Protein AF-A0A4R5AUQ7-F1 (afdb_monomer_lite)

Organism: NCBI:txid2541732

Structure (mmCIF, N/CA/C/O backbone):
data_AF-A0A4R5AUQ7-F1
#
_entry.id   AF-A0A4R5AUQ7-F1
#
loop_
_atom_site.group_PDB
_atom_site.id
_atom_site.type_symbol
_atom_site.label_atom_id
_atom_site.label_alt_id
_atom_site.label_comp_id
_atom_site.label_asym_id
_atom_site.label_entity_id
_atom_site.label_seq_id
_atom_site.pdbx_PDB_ins_code
_atom_site.Cartn_x
_atom_site.Cartn_y
_atom_site.Cartn_z
_atom_site.occupancy
_atom_site.B_iso_or_equiv
_atom_site.auth_seq_id
_atom_site.auth_comp_id
_atom_site.auth_asym_id
_atom_site.auth_atom_id
_atom_site.pdbx_PDB_model_num
ATOM 1 N N . MET A 1 1 ? -71.442 -1.698 -21.837 1.00 42.28 1 MET A N 1
ATOM 2 C CA . MET A 1 1 ? -70.382 -0.908 -22.505 1.00 42.28 1 MET A CA 1
ATOM 3 C C . MET A 1 1 ? -69.065 -1.141 -21.767 1.00 42.28 1 MET A C 1
ATOM 5 O O . MET A 1 1 ? -68.944 -0.693 -20.636 1.00 42.28 1 MET A O 1
ATOM 9 N N . LYS A 1 2 ? -68.129 -1.920 -22.333 1.00 35.41 2 LYS A N 1
ATOM 10 C CA . LYS A 1 2 ? -66.814 -2.212 -21.722 1.00 35.41 2 LYS A CA 1
ATOM 11 C C . LYS A 1 2 ? -65.786 -1.196 -22.233 1.00 35.41 2 LYS A C 1
ATOM 13 O O . LYS A 1 2 ? -65.626 -1.071 -23.442 1.00 35.41 2 LYS A O 1
ATOM 18 N N . ARG A 1 3 ? -65.116 -0.472 -21.330 1.00 47.19 3 ARG A N 1
ATOM 19 C CA . ARG A 1 3 ? -63.974 0.397 -21.662 1.00 47.19 3 ARG A CA 1
ATOM 20 C C . ARG A 1 3 ? -62.698 -0.445 -21.659 1.00 47.19 3 ARG A C 1
ATOM 22 O O . ARG A 1 3 ? -62.433 -1.138 -20.681 1.00 47.19 3 ARG A O 1
ATOM 29 N N . ILE A 1 4 ? -61.941 -0.395 -22.750 1.00 50.66 4 ILE A N 1
ATOM 30 C CA . ILE A 1 4 ? -60.613 -1.002 -22.876 1.00 50.66 4 ILE A CA 1
ATOM 31 C C . ILE A 1 4 ? -59.598 0.090 -22.532 1.00 50.66 4 ILE A C 1
ATOM 33 O O . ILE A 1 4 ? -59.576 1.130 -23.186 1.00 50.66 4 ILE A O 1
ATOM 37 N N . TYR A 1 5 ? -58.785 -0.130 -21.499 1.00 48.97 5 TYR A N 1
ATOM 38 C CA . TYR A 1 5 ? -57.635 0.717 -21.192 1.00 48.97 5 TYR A CA 1
ATOM 39 C C . TYR A 1 5 ? -56.405 0.112 -21.869 1.00 48.97 5 TYR A C 1
ATOM 41 O O . TYR A 1 5 ? -55.980 -0.988 -21.524 1.00 48.97 5 TYR A O 1
ATOM 49 N N . ILE A 1 6 ? -55.856 0.821 -22.853 1.00 52.88 6 ILE A N 1
ATOM 50 C CA . ILE A 1 6 ? -54.570 0.488 -23.469 1.00 52.88 6 ILE A CA 1
ATOM 51 C C . ILE A 1 6 ? -53.491 1.094 -22.572 1.00 52.88 6 ILE A C 1
ATOM 53 O O . ILE A 1 6 ? -53.357 2.314 -22.495 1.00 52.88 6 ILE A O 1
ATOM 57 N N . ILE A 1 7 ? -52.749 0.246 -21.861 1.00 53.69 7 ILE A N 1
ATOM 58 C CA . ILE A 1 7 ? -51.549 0.659 -21.133 1.00 53.69 7 ILE A CA 1
ATOM 59 C C . ILE A 1 7 ? -50.418 0.734 -22.159 1.00 53.69 7 ILE A C 1
ATOM 61 O O . ILE A 1 7 ? -49.961 -0.285 -22.674 1.00 53.69 7 ILE A O 1
ATOM 65 N N . LEU A 1 8 ? -50.010 1.957 -22.490 1.00 45.28 8 LEU A N 1
ATOM 66 C CA . LEU A 1 8 ? -48.869 2.231 -23.353 1.00 45.28 8 LEU A CA 1
ATOM 67 C C . LEU A 1 8 ? -47.588 1.976 -22.541 1.00 45.28 8 LEU A C 1
ATOM 69 O O . LEU A 1 8 ? -47.238 2.755 -21.658 1.00 45.28 8 LEU A O 1
ATOM 73 N N . LEU A 1 9 ? -46.922 0.851 -22.796 1.00 44.69 9 LEU A N 1
ATOM 74 C CA . LEU A 1 9 ? -45.661 0.495 -22.151 1.00 44.69 9 LEU A CA 1
ATOM 75 C C . LEU A 1 9 ? -44.514 1.230 -22.867 1.00 44.69 9 LEU A C 1
ATOM 77 O O . LEU A 1 9 ? -44.017 0.774 -23.895 1.00 44.69 9 LEU A O 1
ATOM 81 N N . THR A 1 10 ? -44.110 2.393 -22.361 1.00 52.12 10 THR A N 1
ATOM 82 C CA . THR A 1 10 ? -42.887 3.075 -22.809 1.00 52.12 10 THR A CA 1
ATOM 83 C C . THR A 1 10 ? -41.669 2.277 -22.358 1.00 52.12 10 THR A C 1
ATOM 85 O O . THR A 1 10 ? -41.322 2.267 -21.178 1.00 52.12 10 THR A O 1
ATOM 88 N N . ILE A 1 11 ? -41.025 1.596 -23.305 1.00 51.47 11 ILE A N 1
ATOM 89 C CA . ILE A 1 11 ? -39.735 0.935 -23.106 1.00 51.47 11 ILE A CA 1
ATOM 90 C C . ILE A 1 11 ? -38.684 2.037 -22.947 1.00 51.47 11 ILE A C 1
ATOM 92 O O . ILE A 1 11 ? -38.314 2.701 -23.913 1.00 51.47 11 ILE A O 1
ATOM 96 N N . LEU A 1 12 ? -38.230 2.256 -21.712 1.00 48.19 12 LEU A N 1
ATOM 97 C CA . LEU A 1 12 ? -37.065 3.085 -21.424 1.00 48.19 12 LEU A CA 1
ATOM 98 C C . LEU A 1 12 ? -35.828 2.321 -21.918 1.00 48.19 12 LEU A C 1
ATOM 100 O O . LEU A 1 12 ? -35.358 1.390 -21.266 1.00 48.19 12 LEU A O 1
ATOM 104 N N . THR A 1 13 ? -35.311 2.674 -23.092 1.00 49.81 13 THR A N 1
ATOM 105 C CA . THR A 1 13 ? -34.001 2.198 -23.538 1.00 49.81 13 THR A CA 1
ATOM 106 C C . THR A 1 13 ? -32.944 2.921 -22.714 1.00 49.81 13 THR A C 1
ATOM 108 O O . THR A 1 13 ? -32.578 4.058 -23.012 1.00 49.81 13 THR A O 1
ATOM 111 N N . ILE A 1 14 ? -32.489 2.287 -21.635 1.00 55.53 14 ILE A N 1
ATOM 112 C CA . ILE A 1 14 ? -31.303 2.737 -20.912 1.00 55.53 14 ILE A CA 1
ATOM 113 C C . ILE A 1 14 ? -30.124 2.473 -21.844 1.00 55.53 14 ILE A C 1
ATOM 115 O O . ILE A 1 14 ? -29.723 1.327 -22.045 1.00 55.53 14 ILE A O 1
ATOM 119 N N . SER A 1 15 ? -29.593 3.536 -22.441 1.00 45.00 15 SER A N 1
ATOM 120 C CA . SER A 1 15 ? -28.283 3.521 -23.077 1.00 45.00 15 SER A CA 1
ATOM 121 C C . SER A 1 15 ? -27.254 3.235 -21.986 1.00 45.00 15 SER A C 1
ATOM 123 O O . SER A 1 15 ? -26.787 4.150 -21.308 1.00 45.00 15 SER A O 1
ATOM 125 N N . VAL A 1 16 ? -26.945 1.956 -21.765 1.00 47.75 16 VAL A N 1
ATOM 126 C CA . VAL A 1 16 ? -25.788 1.550 -20.969 1.00 47.75 16 VAL A CA 1
ATOM 127 C C . VAL A 1 16 ? -24.574 1.973 -21.783 1.00 47.75 16 VAL A C 1
ATOM 129 O O . VAL A 1 16 ? -24.116 1.255 -22.668 1.00 47.75 16 VAL A O 1
ATOM 132 N N . TYR A 1 17 ? -24.110 3.198 -21.536 1.00 46.81 17 TYR A N 1
ATOM 133 C CA . TYR A 1 17 ? -22.758 3.602 -21.881 1.00 46.81 17 TYR A CA 1
ATOM 134 C C . TYR A 1 17 ? -21.840 2.512 -21.337 1.00 46.81 17 TYR A C 1
ATOM 136 O O . TYR A 1 17 ? -21.840 2.256 -20.132 1.00 46.81 17 TYR A O 1
ATOM 144 N N . GLY A 1 18 ? -21.131 1.832 -22.237 1.00 41.75 18 GLY A N 1
ATOM 145 C CA . GLY A 1 18 ? -20.098 0.881 -21.873 1.00 41.75 18 GLY A CA 1
ATOM 146 C C . GLY A 1 18 ? -19.094 1.595 -20.984 1.00 41.75 18 GLY A C 1
ATOM 147 O O . GLY A 1 18 ? -18.273 2.368 -21.467 1.00 41.75 18 GLY A O 1
ATOM 148 N N . GLN A 1 19 ? -19.195 1.373 -19.674 1.00 43.00 19 GLN A N 1
ATOM 149 C CA . GLN A 1 19 ? -18.032 1.487 -18.822 1.00 43.00 19 GLN A CA 1
ATOM 150 C C . GLN A 1 19 ? -17.098 0.402 -19.331 1.00 43.00 19 GLN A C 1
ATOM 152 O O . GLN A 1 19 ? -17.413 -0.781 -19.191 1.00 43.00 19 GLN A O 1
ATOM 157 N N . ASP A 1 20 ? -15.996 0.797 -19.964 1.00 43.22 20 ASP A N 1
ATOM 158 C CA . ASP A 1 20 ? -14.830 -0.071 -20.023 1.00 43.22 20 ASP A CA 1
ATOM 159 C C . ASP A 1 20 ? -14.601 -0.555 -18.591 1.00 43.22 20 ASP A C 1
ATOM 161 O O . ASP A 1 20 ? -14.270 0.215 -17.688 1.00 43.22 20 ASP A O 1
ATOM 165 N N . ALA A 1 21 ? -14.925 -1.824 -18.353 1.00 54.00 21 ALA A N 1
ATOM 166 C CA . ALA A 1 21 ? -14.826 -2.465 -17.055 1.00 54.00 21 ALA A CA 1
ATOM 167 C C . ALA A 1 21 ? -13.356 -2.818 -16.798 1.00 54.00 21 ALA A C 1
ATOM 169 O O . ALA A 1 21 ? -13.012 -3.979 -16.578 1.00 54.00 21 ALA A O 1
ATOM 170 N N . THR A 1 22 ? -12.480 -1.817 -16.890 1.00 70.56 22 THR A N 1
ATOM 171 C CA . THR A 1 22 ? -11.071 -1.899 -16.518 1.00 70.56 22 THR A CA 1
ATOM 172 C C . THR A 1 22 ? -11.020 -2.401 -15.078 1.00 70.56 22 THR A C 1
ATOM 174 O O . THR A 1 22 ? -11.530 -1.748 -14.159 1.00 70.56 22 THR A O 1
ATOM 177 N N . ARG A 1 23 ? -10.457 -3.597 -14.872 1.00 87.25 23 ARG A N 1
ATOM 178 C CA . ARG A 1 23 ? -10.369 -4.227 -13.547 1.00 87.25 23 ARG A CA 1
ATOM 179 C C . ARG A 1 23 ? -9.348 -3.468 -12.709 1.00 87.25 23 ARG A C 1
ATOM 181 O O . ARG A 1 23 ? -8.150 -3.713 -12.779 1.00 87.25 23 ARG A O 1
ATOM 188 N N . SER A 1 24 ? -9.820 -2.479 -11.963 1.00 94.12 24 SER A N 1
ATOM 189 C CA . SER A 1 24 ? -9.006 -1.704 -11.025 1.00 94.12 24 SER A CA 1
ATOM 190 C C . SER A 1 24 ? -8.831 -2.443 -9.701 1.00 94.12 24 SER A C 1
ATOM 192 O O . SER A 1 24 ? -9.693 -3.238 -9.310 1.00 94.12 24 SER A O 1
ATOM 194 N N . LEU A 1 25 ? -7.783 -2.090 -8.955 1.00 96.31 25 LEU A N 1
ATOM 195 C CA . LEU A 1 25 ? -7.541 -2.558 -7.590 1.00 96.31 25 LEU A CA 1
ATOM 196 C C . LEU A 1 25 ? -8.800 -2.459 -6.715 1.00 96.31 25 LEU A C 1
ATOM 198 O O . LEU A 1 25 ? -9.218 -3.451 -6.125 1.00 96.31 25 LEU A O 1
ATOM 202 N N . ASN A 1 26 ? -9.472 -1.302 -6.699 1.00 96.12 26 ASN A N 1
ATOM 203 C CA . ASN A 1 26 ? -10.705 -1.118 -5.931 1.00 96.12 26 ASN A CA 1
ATOM 204 C C . ASN A 1 26 ? -11.822 -2.086 -6.348 1.00 96.12 26 ASN A C 1
ATOM 206 O O . ASN A 1 26 ? -12.540 -2.607 -5.489 1.00 96.12 26 ASN A O 1
ATOM 210 N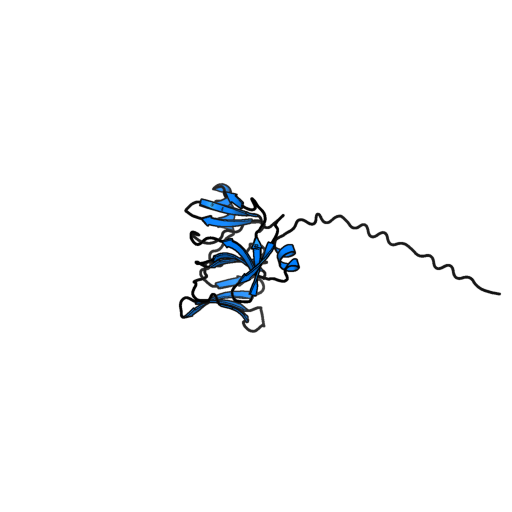 N . SER A 1 27 ? -12.002 -2.306 -7.654 1.00 96.19 27 SER A N 1
ATOM 211 C CA . SER A 1 27 ? -13.044 -3.211 -8.150 1.00 96.19 27 SER A CA 1
ATOM 212 C C . SER A 1 27 ? -12.772 -4.663 -7.751 1.00 96.19 27 SER A C 1
ATOM 214 O O . SER A 1 27 ? -13.685 -5.344 -7.285 1.00 96.19 27 SER A O 1
ATOM 216 N N . GLU A 1 28 ? -11.513 -5.100 -7.807 1.00 97.25 28 GLU A N 1
ATOM 217 C CA . GLU A 1 28 ? -11.111 -6.452 -7.421 1.00 97.25 28 GLU A CA 1
ATOM 218 C C . GLU A 1 28 ? -11.176 -6.669 -5.904 1.00 97.25 28 GLU A C 1
ATOM 220 O O . GLU A 1 28 ? -11.699 -7.683 -5.441 1.00 97.25 28 GLU A O 1
ATOM 225 N N . MET A 1 29 ? -10.747 -5.686 -5.111 1.00 97.19 29 MET A N 1
ATOM 226 C CA . MET A 1 29 ? -10.913 -5.695 -3.653 1.00 97.19 29 MET A CA 1
ATOM 227 C C . MET A 1 29 ? -12.390 -5.777 -3.253 1.00 97.19 29 MET A C 1
ATOM 229 O O . MET A 1 29 ? -12.765 -6.552 -2.372 1.00 97.19 29 MET A O 1
ATOM 233 N N . THR A 1 30 ? -13.253 -5.030 -3.950 1.00 96.38 30 THR A N 1
ATOM 234 C CA . THR A 1 30 ? -14.708 -5.071 -3.742 1.00 96.38 30 THR A CA 1
ATOM 235 C C . THR A 1 30 ? -15.284 -6.440 -4.110 1.00 96.38 30 THR A C 1
ATOM 237 O O . THR A 1 30 ? -16.075 -6.990 -3.342 1.00 96.38 30 THR A O 1
ATOM 240 N N . ARG A 1 31 ? -14.860 -7.027 -5.240 1.00 96.31 31 ARG A N 1
ATOM 241 C CA . ARG A 1 31 ? -15.264 -8.375 -5.673 1.00 96.31 31 ARG A CA 1
ATOM 242 C C . ARG A 1 31 ? -14.898 -9.437 -4.633 1.00 96.31 31 ARG A C 1
ATOM 244 O O . ARG A 1 31 ? -15.716 -10.311 -4.352 1.00 96.31 31 ARG A O 1
ATOM 251 N N . LEU A 1 32 ? -13.702 -9.340 -4.052 1.00 96.81 32 LEU A N 1
ATOM 252 C CA . LEU A 1 32 ? -13.200 -10.252 -3.019 1.00 96.81 32 LEU A CA 1
ATOM 253 C C . LEU A 1 32 ? -13.678 -9.918 -1.598 1.00 96.81 32 LEU A C 1
ATOM 255 O O . LEU A 1 32 ? -13.424 -10.693 -0.680 1.00 96.81 32 LEU A O 1
ATOM 259 N N . LYS A 1 33 ? -14.377 -8.792 -1.399 1.00 95.81 33 LYS A N 1
ATOM 260 C CA . LYS A 1 33 ? -14.804 -8.293 -0.079 1.00 95.81 33 LYS A CA 1
ATOM 261 C C . LYS A 1 33 ? -13.636 -8.166 0.909 1.00 95.81 33 LYS A C 1
ATOM 263 O O . LYS A 1 33 ? -13.766 -8.519 2.080 1.00 95.81 33 LYS A O 1
ATOM 268 N N . THR A 1 34 ? -12.505 -7.656 0.431 1.00 95.38 34 THR A N 1
ATOM 269 C CA . THR A 1 34 ? -11.309 -7.401 1.240 1.00 95.38 34 THR A CA 1
ATOM 270 C C . THR A 1 34 ? -10.890 -5.936 1.162 1.00 95.38 34 THR A C 1
ATOM 272 O O . THR A 1 34 ? -11.151 -5.248 0.176 1.00 95.38 34 THR A O 1
ATOM 275 N N . GLU A 1 35 ? -10.232 -5.461 2.215 1.00 95.19 35 GLU A N 1
ATOM 276 C CA . GLU A 1 35 ? -9.639 -4.125 2.304 1.00 95.19 35 GLU A CA 1
ATOM 277 C C . GLU A 1 35 ? -8.112 -4.164 2.172 1.00 95.19 35 GLU A C 1
ATOM 279 O O . GLU A 1 35 ? -7.496 -3.106 2.149 1.00 95.19 35 GLU A O 1
ATOM 284 N N . THR A 1 36 ? -7.503 -5.345 2.025 1.00 96.12 36 THR A N 1
ATOM 285 C CA . THR A 1 36 ? -6.044 -5.518 2.033 1.00 96.12 36 THR A CA 1
ATOM 286 C C . THR A 1 36 ? -5.586 -6.345 0.839 1.00 96.12 36 THR A C 1
ATOM 288 O O . THR A 1 36 ? -6.179 -7.379 0.527 1.00 96.12 36 THR A O 1
ATOM 291 N N . VAL A 1 37 ? -4.506 -5.917 0.187 1.00 97.69 37 VAL A N 1
ATOM 292 C CA . VAL A 1 37 ? -3.900 -6.606 -0.956 1.00 97.69 37 VAL A CA 1
ATOM 293 C C . VAL A 1 37 ? -2.393 -6.719 -0.778 1.00 97.69 37 VAL A C 1
ATOM 295 O O . VAL A 1 37 ? -1.725 -5.722 -0.516 1.00 97.69 37 VAL A O 1
ATOM 298 N N . LEU A 1 38 ? -1.852 -7.920 -0.978 1.00 97.50 38 LEU A N 1
ATOM 299 C CA . LEU A 1 38 ? -0.421 -8.144 -1.168 1.00 97.50 38 LEU A CA 1
ATOM 300 C C . LEU A 1 38 ? -0.073 -7.907 -2.645 1.00 97.50 38 LEU A C 1
ATOM 302 O O . LEU A 1 38 ? -0.551 -8.623 -3.528 1.00 97.50 38 LEU A O 1
ATOM 306 N N . ILE A 1 39 ? 0.740 -6.884 -2.905 1.00 98.00 39 ILE A N 1
ATOM 307 C CA . ILE A 1 39 ? 1.121 -6.454 -4.258 1.00 98.00 39 ILE A CA 1
ATOM 308 C C . ILE A 1 39 ? 2.261 -7.309 -4.794 1.00 98.00 39 ILE A C 1
ATOM 310 O O . ILE A 1 39 ? 2.196 -7.804 -5.915 1.00 98.00 39 ILE A O 1
ATOM 314 N N . VAL A 1 40 ? 3.290 -7.506 -3.973 1.00 97.12 40 VAL A N 1
ATOM 315 C CA . VAL A 1 40 ? 4.427 -8.367 -4.285 1.00 97.12 40 VAL A CA 1
ATOM 316 C C . VAL A 1 40 ? 4.918 -9.033 -3.015 1.00 97.12 40 VAL A C 1
ATOM 318 O O . VAL A 1 40 ? 5.039 -8.385 -1.973 1.00 97.12 40 VAL A O 1
ATOM 321 N N . GLN A 1 41 ? 5.204 -10.331 -3.121 1.00 95.88 41 GLN A N 1
ATOM 322 C CA . GLN A 1 41 ? 5.829 -11.080 -2.047 1.00 95.88 41 GLN A CA 1
ATOM 323 C C . GLN A 1 41 ? 7.354 -10.998 -2.171 1.00 95.88 41 GLN A C 1
ATOM 325 O O . GLN A 1 41 ? 7.916 -11.534 -3.125 1.00 95.88 41 GLN A O 1
ATOM 330 N N . SER A 1 42 ? 8.025 -10.324 -1.238 1.00 96.19 42 SER A N 1
ATOM 331 C CA . SER A 1 42 ? 9.490 -10.217 -1.215 1.00 96.19 42 SER A CA 1
ATOM 332 C C . SER A 1 42 ? 9.988 -9.758 0.154 1.00 96.19 42 SER A C 1
ATOM 334 O O . SER A 1 42 ? 9.411 -8.850 0.745 1.00 96.19 42 SER A O 1
ATOM 336 N N . GLN A 1 43 ? 11.082 -10.362 0.625 1.00 95.94 43 GLN A N 1
ATOM 337 C CA . GLN A 1 43 ? 11.810 -9.947 1.838 1.00 95.94 43 GLN A CA 1
ATOM 338 C C . GLN A 1 43 ? 13.019 -9.056 1.518 1.00 95.94 43 GLN A C 1
ATOM 340 O O . GLN A 1 43 ? 13.711 -8.603 2.419 1.00 95.94 43 GLN A O 1
ATOM 345 N N . ALA A 1 44 ? 13.282 -8.819 0.232 1.00 96.62 44 ALA A N 1
ATOM 346 C CA . ALA A 1 44 ? 14.399 -8.016 -0.255 1.00 96.62 44 ALA A CA 1
ATOM 347 C C . ALA A 1 44 ? 13.944 -6.609 -0.672 1.00 96.62 44 ALA A C 1
ATOM 349 O O . ALA A 1 44 ? 14.484 -6.045 -1.621 1.00 96.62 44 ALA A O 1
ATOM 350 N N . ILE A 1 45 ? 12.878 -6.093 -0.045 1.00 97.62 45 ILE A N 1
ATOM 351 C CA . ILE A 1 45 ? 12.395 -4.741 -0.326 1.00 97.62 45 ILE A CA 1
ATOM 352 C C . ILE A 1 45 ? 13.189 -3.746 0.512 1.00 97.62 45 ILE A C 1
ATOM 354 O O . ILE A 1 45 ? 13.118 -3.780 1.740 1.00 97.62 45 ILE A O 1
ATOM 358 N N . ASP A 1 46 ? 13.857 -2.821 -0.164 1.00 93.56 46 ASP A N 1
ATOM 359 C CA . ASP A 1 46 ? 14.581 -1.716 0.449 1.00 93.56 46 ASP A CA 1
ATOM 360 C C . ASP A 1 46 ? 13.788 -0.402 0.335 1.00 93.56 46 ASP A C 1
ATOM 362 O O . ASP A 1 46 ? 12.984 -0.188 -0.577 1.00 93.56 46 ASP A O 1
ATOM 366 N N . GLY A 1 47 ? 14.025 0.525 1.265 1.00 94.06 47 GLY A N 1
ATOM 367 C CA . GLY A 1 47 ? 13.379 1.841 1.259 1.00 94.06 47 GLY A CA 1
ATOM 368 C C . GLY A 1 47 ? 11.883 1.814 1.603 1.00 94.06 47 GLY A C 1
ATOM 369 O O . GLY A 1 47 ? 11.394 0.924 2.296 1.00 94.06 47 GLY A O 1
ATOM 370 N N . TYR A 1 48 ? 11.150 2.851 1.188 1.00 98.00 48 TYR A N 1
ATOM 371 C CA . TYR A 1 48 ? 9.702 2.964 1.391 1.00 98.00 48 TYR A CA 1
ATOM 372 C C . TYR A 1 48 ? 8.955 2.916 0.048 1.00 98.00 48 TYR A C 1
ATOM 374 O O . TYR A 1 48 ? 9.537 3.271 -0.976 1.00 98.00 48 TYR A O 1
ATOM 382 N N . PRO A 1 49 ? 7.681 2.480 0.023 1.00 98.50 49 PRO A N 1
ATOM 383 C CA . PRO A 1 49 ? 6.906 2.417 -1.214 1.00 98.50 49 PRO A CA 1
ATOM 384 C C . PRO A 1 49 ? 6.729 3.794 -1.860 1.00 98.50 49 PRO A C 1
ATOM 386 O O . PRO A 1 49 ? 6.552 4.785 -1.157 1.00 98.50 49 PRO A O 1
ATOM 389 N N . LEU A 1 50 ? 6.686 3.863 -3.187 1.00 98.81 50 LEU A N 1
ATOM 390 C CA . LEU A 1 50 ? 6.463 5.119 -3.904 1.00 98.81 50 LEU A CA 1
ATOM 391 C C . LEU A 1 50 ? 5.191 5.057 -4.745 1.00 98.81 50 LEU A C 1
ATOM 393 O O . LEU A 1 50 ? 5.020 4.161 -5.569 1.00 98.81 50 LEU A O 1
ATOM 397 N N . TRP A 1 51 ? 4.299 6.022 -4.566 1.00 98.81 51 TRP A N 1
ATOM 398 C CA . TRP A 1 51 ? 3.105 6.176 -5.385 1.00 98.81 51 TRP A CA 1
ATOM 399 C C . TRP A 1 51 ? 3.393 7.000 -6.631 1.00 98.81 51 TRP A C 1
ATOM 401 O O . TRP A 1 51 ? 4.039 8.043 -6.580 1.00 98.81 51 TRP A O 1
ATOM 411 N N . SER A 1 52 ? 2.814 6.575 -7.748 1.00 98.69 52 SER A N 1
ATOM 412 C CA . SER A 1 52 ? 2.652 7.455 -8.906 1.00 98.69 52 SER A CA 1
ATOM 413 C C . SER A 1 52 ? 1.768 8.667 -8.577 1.00 98.69 52 SER A C 1
ATOM 415 O O . SER A 1 52 ? 0.825 8.525 -7.795 1.00 98.69 52 SER A O 1
ATOM 417 N N . PRO A 1 53 ? 1.982 9.838 -9.210 1.00 98.44 53 PRO A 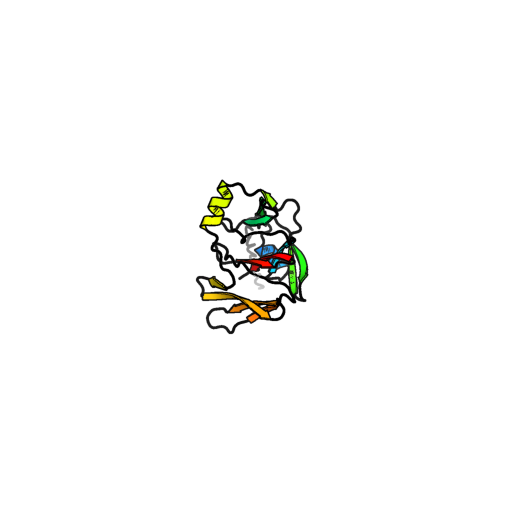N 1
ATOM 418 C CA . PRO A 1 53 ? 1.164 11.037 -8.981 1.00 98.44 53 PRO A CA 1
ATOM 419 C C . PRO A 1 53 ? -0.348 10.845 -9.170 1.00 98.44 53 PRO A C 1
ATOM 421 O O . PRO A 1 53 ? -1.144 11.509 -8.511 1.00 98.44 53 PRO A O 1
ATOM 424 N N . ASN A 1 54 ? -0.751 9.932 -10.053 1.00 97.69 54 ASN A N 1
ATOM 425 C CA . ASN A 1 54 ? -2.143 9.578 -10.341 1.00 97.69 54 ASN A CA 1
ATOM 426 C C . ASN A 1 54 ? -2.672 8.392 -9.516 1.00 97.69 54 ASN A C 1
ATOM 428 O O . ASN A 1 54 ? -3.840 8.053 -9.648 1.00 97.69 54 ASN A O 1
ATOM 432 N N . SER A 1 55 ? -1.864 7.793 -8.636 1.00 97.88 55 SER A N 1
ATOM 433 C CA . SER A 1 55 ? -2.217 6.597 -7.847 1.00 97.88 55 SER A CA 1
ATOM 434 C C . SER A 1 55 ? -2.506 5.330 -8.675 1.00 97.88 55 SER A C 1
ATOM 436 O O . SER A 1 55 ? -3.045 4.366 -8.138 1.00 97.88 55 SER A O 1
ATOM 438 N N . ASP A 1 56 ? -2.121 5.293 -9.955 1.00 96.75 56 ASP A N 1
ATOM 439 C CA . ASP A 1 56 ? -2.340 4.135 -10.844 1.00 96.75 56 ASP A CA 1
ATOM 440 C C . ASP A 1 56 ? -1.222 3.082 -10.744 1.00 96.75 56 ASP A C 1
ATOM 442 O O . ASP A 1 56 ? -1.381 1.942 -11.182 1.00 96.75 56 ASP A O 1
ATOM 446 N N . PHE A 1 57 ? -0.090 3.460 -10.152 1.00 98.50 57 PHE A N 1
ATOM 447 C CA . PHE A 1 57 ? 1.048 2.599 -9.850 1.00 98.50 57 PHE A CA 1
ATOM 448 C C . PHE A 1 57 ? 1.538 2.794 -8.417 1.00 98.50 57 PHE A C 1
ATOM 450 O O . PHE A 1 57 ? 1.555 3.919 -7.903 1.00 98.50 57 PHE A O 1
ATOM 457 N N . ILE A 1 58 ? 2.029 1.699 -7.841 1.00 98.75 58 ILE A N 1
ATOM 458 C CA . ILE A 1 58 ? 2.861 1.667 -6.635 1.00 98.75 58 ILE A CA 1
ATOM 459 C C . ILE A 1 58 ? 4.220 1.069 -7.000 1.00 98.75 58 ILE A C 1
ATOM 461 O O . ILE A 1 58 ? 4.287 0.150 -7.812 1.00 98.75 58 ILE A O 1
ATOM 465 N N . ALA A 1 59 ? 5.302 1.570 -6.424 1.00 98.69 59 ALA A N 1
ATOM 466 C CA . ALA A 1 59 ? 6.643 1.068 -6.656 1.00 98.69 59 ALA A CA 1
ATOM 467 C C . ALA A 1 59 ? 7.345 0.679 -5.356 1.00 98.69 59 ALA A C 1
ATOM 469 O O . ALA A 1 59 ? 7.066 1.232 -4.292 1.00 98.69 59 ALA A O 1
ATOM 470 N N . CYS A 1 60 ? 8.273 -0.265 -5.456 1.00 98.50 60 CYS A N 1
ATOM 471 C CA . CYS A 1 60 ? 9.194 -0.636 -4.388 1.00 98.50 60 CYS A CA 1
ATOM 472 C C . CYS A 1 60 ? 10.570 -0.970 -4.972 1.00 98.50 60 CYS A C 1
ATOM 474 O O . CYS A 1 60 ? 10.675 -1.406 -6.125 1.00 98.50 60 CYS A O 1
ATOM 476 N N . ASN A 1 61 ? 11.618 -0.764 -4.180 1.00 98.25 61 ASN A N 1
ATOM 477 C CA . ASN A 1 61 ? 12.969 -1.166 -4.534 1.00 98.25 61 ASN A CA 1
ATOM 478 C C . ASN A 1 61 ? 13.167 -2.622 -4.107 1.00 98.25 61 ASN A C 1
ATOM 480 O O . ASN A 1 61 ? 12.951 -2.933 -2.944 1.00 98.25 61 ASN A O 1
ATOM 484 N N . ILE A 1 62 ? 13.508 -3.512 -5.036 1.00 97.75 62 ILE A N 1
ATOM 485 C CA . ILE A 1 62 ? 13.840 -4.910 -4.749 1.00 97.75 62 ILE A CA 1
ATOM 486 C C . ILE A 1 62 ? 15.259 -5.142 -5.249 1.00 97.75 62 ILE A C 1
ATOM 488 O O . ILE A 1 62 ? 15.490 -5.046 -6.457 1.00 97.75 62 ILE A O 1
ATOM 492 N N . GLU A 1 63 ? 16.182 -5.449 -4.336 1.00 95.00 63 GLU A N 1
ATOM 493 C CA . GLU A 1 63 ? 17.604 -5.667 -4.647 1.00 95.00 63 GLU A CA 1
ATOM 494 C C . GLU A 1 63 ? 18.191 -4.524 -5.501 1.00 95.00 63 GLU A C 1
ATOM 496 O O . GLU A 1 63 ? 18.650 -4.721 -6.630 1.00 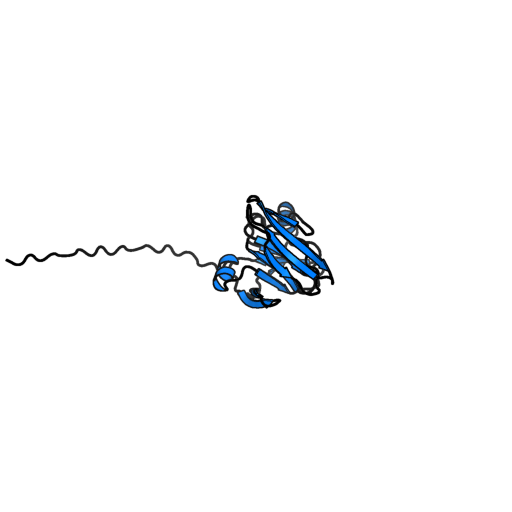95.00 63 GLU A O 1
ATOM 501 N N . GLU A 1 64 ? 18.111 -3.300 -4.976 1.00 94.50 64 GLU A N 1
ATOM 502 C CA . GLU A 1 64 ? 18.596 -2.048 -5.583 1.00 94.50 64 GLU A CA 1
ATOM 503 C C . GLU A 1 64 ? 17.859 -1.589 -6.856 1.00 94.50 64 GLU A C 1
ATOM 505 O O . GLU A 1 64 ? 18.128 -0.498 -7.364 1.00 94.50 64 GLU A O 1
ATOM 510 N N . LYS A 1 65 ? 16.879 -2.348 -7.361 1.00 97.38 65 LYS A N 1
ATOM 511 C CA . LYS A 1 65 ? 16.108 -1.994 -8.563 1.00 97.38 65 LYS A CA 1
ATOM 512 C C . LYS A 1 65 ? 14.689 -1.582 -8.223 1.00 97.38 65 LYS A C 1
ATOM 514 O O . LYS A 1 65 ? 13.956 -2.309 -7.557 1.00 97.38 65 LYS A O 1
ATOM 519 N N . TRP A 1 66 ? 14.257 -0.447 -8.760 1.00 98.31 66 TRP A N 1
ATOM 520 C CA . TRP A 1 66 ? 12.875 -0.008 -8.625 1.00 98.31 66 TRP A CA 1
ATOM 521 C C . TRP A 1 66 ? 11.962 -0.698 -9.634 1.00 98.31 66 TRP A C 1
ATOM 523 O O . TRP A 1 66 ? 12.149 -0.605 -10.850 1.00 98.31 66 TRP A O 1
ATOM 533 N N . TYR A 1 67 ? 10.925 -1.345 -9.112 1.00 98.50 67 TYR A N 1
ATOM 534 C CA . TYR A 1 67 ? 9.831 -1.907 -9.891 1.00 98.50 67 TYR A CA 1
ATOM 535 C C . TYR A 1 67 ? 8.555 -1.141 -9.580 1.00 98.50 67 TYR A C 1
ATOM 537 O O . TYR A 1 67 ? 8.278 -0.856 -8.417 1.00 98.50 67 TYR A O 1
ATOM 545 N N . LYS A 1 68 ? 7.764 -0.839 -10.609 1.00 98.50 68 LYS A N 1
ATOM 546 C CA . LYS A 1 68 ? 6.410 -0.293 -10.470 1.00 98.50 68 LYS A CA 1
ATOM 547 C C . LYS A 1 68 ? 5.386 -1.350 -10.845 1.00 98.50 68 LYS A C 1
ATOM 549 O O . LYS A 1 68 ? 5.569 -2.058 -11.830 1.00 98.50 68 LYS A O 1
ATOM 554 N N . PHE A 1 69 ? 4.304 -1.409 -10.087 1.00 98.44 69 PHE A N 1
ATOM 555 C CA . PHE A 1 69 ? 3.188 -2.331 -10.232 1.00 98.44 69 PHE A CA 1
ATOM 556 C C . PHE A 1 69 ? 1.953 -1.529 -10.625 1.00 98.44 69 PHE A C 1
ATOM 558 O O . PHE A 1 69 ? 1.587 -0.579 -9.932 1.00 98.44 69 PHE A O 1
ATOM 565 N N . ARG A 1 70 ? 1.329 -1.891 -11.745 1.00 97.62 70 ARG A N 1
ATOM 566 C CA . ARG A 1 70 ? 0.084 -1.278 -12.217 1.00 97.62 70 ARG A CA 1
ATOM 567 C C . ARG A 1 70 ? -1.077 -1.709 -11.319 1.00 97.62 70 ARG A C 1
ATOM 569 O O . ARG A 1 70 ? -1.151 -2.867 -10.920 1.00 97.62 70 ARG A O 1
ATOM 576 N N . LEU A 1 71 ? -1.995 -0.790 -11.035 1.00 97.31 71 LEU A N 1
ATOM 577 C CA . LEU A 1 71 ? -3.183 -1.012 -10.196 1.00 97.31 71 LEU A CA 1
ATOM 578 C C . LEU A 1 71 ? -4.498 -0.999 -10.998 1.00 97.31 71 LEU A C 1
ATOM 580 O O . LEU A 1 71 ? -5.594 -1.043 -10.434 1.00 97.31 71 LEU A O 1
ATOM 584 N N . THR A 1 72 ? -4.383 -0.955 -12.322 1.00 95.31 72 THR A N 1
ATOM 585 C CA . THR A 1 72 ? -5.447 -1.086 -13.322 1.00 95.31 72 THR A CA 1
ATOM 586 C C . THR A 1 72 ? -5.209 -2.323 -14.179 1.00 95.31 72 THR A C 1
ATOM 588 O O . THR A 1 72 ? -4.076 -2.785 -14.300 1.00 95.31 72 THR A O 1
ATOM 591 N N . ASP A 1 73 ? -6.265 -2.879 -14.770 1.00 93.75 73 ASP A N 1
ATOM 592 C CA . ASP A 1 73 ? -6.207 -4.128 -15.541 1.00 93.75 73 ASP A CA 1
ATOM 593 C C . ASP A 1 73 ? -5.434 -5.226 -14.800 1.00 93.75 73 ASP A C 1
ATOM 595 O O . ASP A 1 73 ? -4.460 -5.791 -15.314 1.00 93.75 73 ASP A O 1
ATOM 599 N N . ILE A 1 74 ? -5.845 -5.450 -13.548 1.00 95.38 74 ILE A N 1
ATOM 600 C CA . ILE A 1 74 ? -5.299 -6.476 -12.665 1.00 95.38 74 ILE A CA 1
ATOM 601 C C . ILE A 1 74 ? -6.372 -7.466 -12.211 1.00 95.38 74 ILE A C 1
ATOM 603 O O . ILE A 1 74 ? -7.561 -7.160 -12.177 1.00 95.38 74 ILE A O 1
ATOM 607 N N . ASP A 1 75 ? -5.911 -8.639 -11.804 1.00 96.44 75 ASP A N 1
ATOM 608 C CA . ASP A 1 75 ? -6.679 -9.731 -11.232 1.00 96.44 75 ASP A CA 1
ATOM 609 C C . ASP A 1 75 ? -6.128 -10.055 -9.846 1.00 96.44 75 ASP A C 1
ATOM 611 O O . ASP A 1 75 ? -4.917 -10.261 -9.668 1.00 96.44 75 ASP A O 1
ATOM 615 N N . LEU A 1 76 ? -7.028 -10.156 -8.869 1.00 97.38 76 LEU A N 1
ATOM 616 C CA . LEU A 1 76 ? -6.700 -10.602 -7.521 1.00 97.38 76 LEU A CA 1
ATOM 617 C C . LEU A 1 76 ? -7.220 -12.020 -7.268 1.00 97.38 76 LEU A C 1
ATOM 619 O O . LEU A 1 76 ? -8.393 -12.329 -7.501 1.00 97.38 76 LEU A O 1
ATOM 623 N N . ALA A 1 77 ? -6.373 -12.873 -6.702 1.00 97.44 77 ALA A N 1
ATOM 624 C CA . ALA A 1 77 ? -6.824 -14.095 -6.049 1.00 97.44 77 ALA A CA 1
ATOM 625 C C . ALA A 1 77 ? -7.112 -13.826 -4.570 1.00 97.44 77 ALA A C 1
ATOM 627 O O . ALA A 1 77 ? -6.426 -13.031 -3.928 1.00 97.44 77 ALA A O 1
ATOM 628 N N . GLU A 1 78 ? -8.121 -14.506 -4.027 1.00 97.44 78 GLU A N 1
ATOM 629 C CA . GLU A 1 78 ? -8.340 -14.538 -2.583 1.00 97.44 78 GLU A CA 1
ATOM 630 C C . GLU A 1 78 ? -7.245 -15.373 -1.916 1.00 97.44 78 GLU A C 1
ATOM 632 O O . GLU A 1 78 ? -6.946 -16.491 -2.341 1.00 97.44 78 GLU A O 1
ATOM 637 N N . ALA A 1 79 ? -6.684 -14.849 -0.835 1.00 95.81 79 ALA A N 1
ATOM 638 C CA . ALA A 1 79 ? -5.822 -15.580 0.074 1.00 95.81 79 ALA A CA 1
ATOM 639 C C . ALA A 1 79 ? -6.215 -15.278 1.522 1.00 95.81 79 ALA A C 1
ATOM 641 O O . ALA A 1 79 ? -7.051 -14.418 1.803 1.00 95.81 79 ALA A O 1
ATOM 642 N N . LYS A 1 80 ? -5.599 -15.996 2.461 1.00 92.50 80 LYS A N 1
ATOM 643 C CA . LYS A 1 80 ? -5.751 -15.725 3.889 1.00 92.50 80 LYS A CA 1
ATOM 644 C C . LYS A 1 80 ? -4.426 -15.303 4.486 1.00 92.50 80 LYS A C 1
ATOM 646 O O . LYS A 1 80 ? -3.434 -16.011 4.343 1.00 92.50 80 LYS A O 1
ATOM 651 N N . TRP A 1 81 ? -4.444 -14.213 5.235 1.00 87.50 81 TRP A N 1
ATOM 652 C CA . TRP A 1 81 ? -3.314 -13.763 6.034 1.00 87.50 81 TRP A CA 1
ATOM 653 C C . TRP A 1 81 ? -3.799 -13.476 7.449 1.00 87.50 81 TRP A C 1
ATOM 655 O O . TRP A 1 81 ? -4.734 -12.707 7.658 1.00 87.50 81 TRP A O 1
ATOM 665 N N . ARG A 1 82 ? -3.233 -14.198 8.425 1.00 77.50 82 ARG A N 1
ATOM 666 C CA . ARG A 1 82 ? -3.592 -14.098 9.855 1.00 77.50 82 ARG A CA 1
ATOM 667 C C . ARG A 1 82 ? -5.104 -14.211 10.129 1.00 77.50 82 ARG A C 1
ATOM 669 O O . ARG A 1 82 ? -5.657 -13.519 10.974 1.00 77.50 82 ARG A O 1
ATOM 676 N N . GLY A 1 83 ? -5.779 -15.101 9.398 1.00 81.38 83 GLY A N 1
ATOM 677 C CA . GLY A 1 83 ? -7.222 -15.333 9.534 1.00 81.38 83 GLY A CA 1
ATOM 678 C C . GLY A 1 83 ? -8.110 -14.320 8.805 1.00 81.38 83 GLY A C 1
ATOM 679 O O . GLY A 1 83 ? -9.329 -14.464 8.846 1.00 81.38 83 GLY A O 1
ATOM 680 N N . GLN A 1 84 ? -7.526 -13.346 8.103 1.00 86.19 84 GLN A N 1
ATOM 681 C CA . GLN A 1 84 ? -8.245 -12.362 7.297 1.00 86.19 84 GLN A CA 1
ATOM 682 C C . GLN A 1 84 ? -8.150 -12.687 5.816 1.00 86.19 84 GLN A C 1
ATOM 684 O O . GLN A 1 84 ? -7.108 -13.140 5.347 1.00 86.19 84 GLN A O 1
ATOM 689 N N . ALA A 1 85 ? -9.235 -12.443 5.084 1.00 92.88 85 ALA A N 1
ATOM 690 C CA . ALA A 1 85 ? -9.213 -12.507 3.632 1.00 92.88 85 ALA A CA 1
ATOM 691 C C . ALA A 1 85 ? -8.420 -11.316 3.083 1.00 92.88 85 ALA A C 1
ATOM 693 O O . ALA A 1 85 ? -8.705 -10.168 3.432 1.00 92.88 85 ALA A O 1
ATOM 694 N N . ILE A 1 86 ? -7.454 -11.590 2.214 1.00 96.31 86 ILE A N 1
ATOM 695 C CA . ILE A 1 86 ? -6.689 -10.588 1.470 1.00 96.31 86 ILE A CA 1
ATOM 696 C C . ILE A 1 86 ? -6.759 -10.890 -0.024 1.00 96.31 86 ILE A C 1
ATOM 698 O O . ILE A 1 86 ? -7.010 -12.027 -0.426 1.00 96.31 86 ILE A O 1
ATOM 702 N N . GLY A 1 87 ? -6.519 -9.877 -0.847 1.00 97.75 87 GLY A N 1
ATOM 703 C CA . GLY A 1 87 ? -6.215 -10.066 -2.260 1.00 97.75 87 GLY A CA 1
ATOM 704 C C . GLY A 1 87 ? -4.720 -10.301 -2.470 1.00 97.75 87 GLY A C 1
ATOM 705 O O . GLY A 1 87 ? -3.893 -9.780 -1.725 1.00 97.75 87 GLY A O 1
ATOM 706 N N . VAL A 1 88 ? -4.362 -11.046 -3.509 1.00 97.81 88 VAL A N 1
ATOM 707 C CA . VAL A 1 88 ? -2.981 -11.164 -4.000 1.00 97.81 88 VAL A CA 1
ATOM 708 C C . VAL A 1 88 ? -2.992 -10.943 -5.504 1.00 97.81 88 VAL A C 1
ATOM 710 O O . VAL A 1 88 ? -3.817 -11.545 -6.194 1.00 97.81 88 VAL A O 1
ATOM 713 N N . ILE A 1 89 ? -2.105 -10.087 -6.018 1.00 96.25 89 ILE A N 1
ATOM 714 C CA . ILE A 1 89 ? -2.000 -9.859 -7.466 1.00 96.25 89 ILE A CA 1
ATOM 715 C C . ILE A 1 89 ? -1.606 -11.162 -8.171 1.00 96.25 89 ILE A C 1
ATOM 717 O O . ILE A 1 89 ? -0.636 -11.819 -7.802 1.00 96.25 89 ILE A O 1
ATOM 721 N N . THR A 1 90 ? -2.363 -11.523 -9.209 1.00 95.19 90 THR A N 1
ATOM 722 C CA . THR A 1 90 ? -2.112 -12.715 -10.045 1.00 95.19 90 THR A CA 1
ATOM 723 C C . THR A 1 90 ? -1.866 -12.400 -11.514 1.00 95.19 90 THR A C 1
ATOM 725 O O . THR A 1 90 ? -1.433 -13.273 -12.271 1.00 95.19 90 THR A O 1
ATOM 728 N N . THR A 1 91 ? -2.114 -11.159 -11.934 1.00 92.31 91 THR A N 1
ATOM 729 C CA . THR A 1 91 ? -1.830 -10.708 -13.296 1.00 92.31 91 THR A CA 1
ATOM 730 C C . THR A 1 91 ? -0.345 -10.838 -13.595 1.00 92.31 91 THR A C 1
ATOM 732 O O . THR A 1 91 ? 0.499 -10.233 -12.933 1.00 92.31 91 THR A O 1
ATOM 735 N N . LYS A 1 92 ? -0.030 -11.630 -14.621 1.00 86.31 92 LYS A N 1
ATOM 736 C CA . LYS A 1 92 ? 1.327 -11.728 -15.159 1.00 86.31 92 LYS A CA 1
ATOM 737 C C . LYS A 1 92 ? 1.754 -10.370 -15.701 1.00 86.31 92 LYS A C 1
ATOM 739 O O . LYS A 1 92 ? 0.926 -9.639 -16.238 1.00 86.31 92 LYS A O 1
ATOM 744 N N . ASP A 1 93 ? 3.032 -10.043 -15.543 1.00 88.62 93 ASP A N 1
ATOM 745 C CA . ASP A 1 93 ? 3.616 -8.802 -16.065 1.00 88.62 93 ASP A CA 1
ATOM 746 C C . ASP A 1 93 ? 2.892 -7.531 -15.571 1.00 88.62 93 ASP A C 1
ATOM 748 O O . ASP A 1 93 ? 2.883 -6.489 -16.227 1.00 88.62 93 ASP A O 1
ATOM 752 N N . ALA A 1 94 ? 2.278 -7.594 -14.381 1.00 90.69 94 ALA A N 1
ATOM 753 C CA . ALA A 1 94 ? 1.706 -6.423 -13.715 1.00 90.69 94 ALA A CA 1
ATOM 754 C C . ALA A 1 94 ? 2.775 -5.400 -13.296 1.00 90.69 94 ALA A C 1
ATOM 756 O O . ALA A 1 94 ? 2.429 -4.294 -12.877 1.00 90.69 94 ALA A O 1
ATOM 757 N N . TYR A 1 95 ? 4.056 -5.762 -13.404 1.00 96.38 95 TYR A N 1
ATOM 758 C CA . TYR A 1 95 ? 5.182 -4.931 -13.028 1.00 96.38 95 TYR A CA 1
ATOM 759 C C . TYR A 1 95 ? 6.139 -4.680 -14.190 1.00 96.38 95 TYR A C 1
ATOM 761 O O . TYR A 1 95 ? 6.317 -5.510 -15.079 1.00 96.38 95 TYR A O 1
ATOM 769 N N . THR A 1 96 ? 6.807 -3.535 -14.138 1.00 97.38 96 THR A N 1
ATOM 770 C CA . THR A 1 96 ? 7.932 -3.189 -15.010 1.00 97.38 96 THR A CA 1
ATOM 771 C C . THR A 1 96 ? 8.990 -2.461 -14.188 1.00 97.38 96 THR A C 1
ATOM 773 O O . THR A 1 96 ? 8.726 -2.040 -13.061 1.00 97.38 96 THR A O 1
ATOM 776 N N . LEU A 1 97 ? 10.179 -2.250 -14.752 1.00 98.19 97 LEU A N 1
ATOM 777 C CA . LEU A 1 97 ? 11.145 -1.332 -14.148 1.00 98.19 97 LEU A CA 1
ATOM 778 C C . LEU A 1 97 ? 10.567 0.091 -14.107 1.00 98.19 97 LEU A C 1
ATOM 780 O O . LEU A 1 97 ? 9.863 0.517 -15.031 1.00 98.19 97 LEU A O 1
ATOM 784 N N . LEU A 1 98 ? 10.841 0.793 -13.012 1.00 98.12 98 LEU A N 1
ATOM 785 C CA . LEU A 1 98 ? 10.610 2.223 -12.864 1.00 98.12 98 LEU A CA 1
ATOM 786 C C . LEU A 1 98 ? 11.832 2.948 -13.432 1.00 98.12 98 LEU A C 1
ATOM 788 O O . LEU A 1 98 ? 12.964 2.610 -13.095 1.00 98.12 98 LEU A O 1
ATOM 792 N N . THR A 1 99 ? 11.614 3.911 -14.320 1.00 98.25 99 THR A N 1
ATOM 793 C CA . THR A 1 99 ? 12.716 4.730 -14.847 1.00 98.25 99 THR A CA 1
ATOM 794 C C . THR A 1 99 ? 13.106 5.823 -13.853 1.00 98.25 99 THR A C 1
ATOM 796 O O . THR A 1 99 ? 12.262 6.261 -13.073 1.00 98.25 99 THR A O 1
ATOM 799 N N . ASP A 1 100 ? 14.334 6.337 -13.926 1.00 97.81 100 ASP A N 1
ATOM 800 C CA . ASP A 1 100 ? 14.813 7.403 -13.028 1.00 97.81 100 ASP A CA 1
ATOM 801 C C . ASP A 1 100 ? 13.905 8.645 -13.046 1.00 97.81 100 ASP A C 1
ATOM 803 O O . ASP A 1 100 ? 13.576 9.206 -12.002 1.00 97.81 100 ASP A O 1
ATOM 807 N N . ASN A 1 101 ? 13.431 9.046 -14.233 1.00 98.19 101 ASN A N 1
ATOM 808 C CA . ASN A 1 101 ? 12.503 10.172 -14.364 1.00 98.19 101 ASN A CA 1
ATOM 809 C C . ASN A 1 101 ? 11.159 9.886 -13.679 1.00 98.19 101 ASN A C 1
ATOM 811 O O . ASN A 1 101 ? 10.583 10.777 -13.064 1.00 98.19 101 ASN A O 1
ATOM 815 N N . GLU A 1 102 ? 10.640 8.661 -13.775 1.00 98.31 102 GLU A N 1
ATOM 816 C CA . GLU A 1 102 ? 9.411 8.293 -13.069 1.00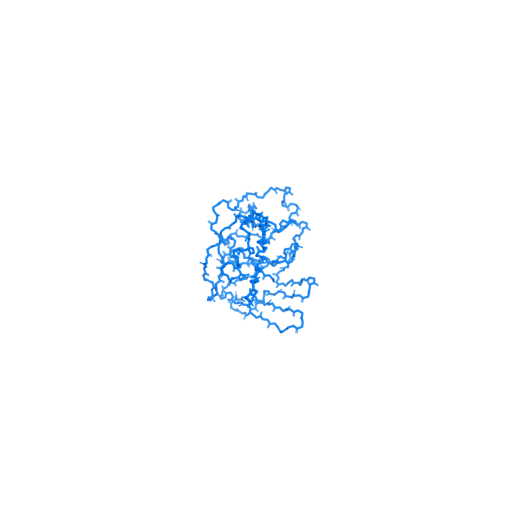 98.31 102 GLU A CA 1
ATOM 817 C C . GLU A 1 102 ? 9.628 8.226 -11.561 1.00 98.31 102 GLU A C 1
ATOM 819 O O . GLU A 1 102 ? 8.777 8.710 -10.819 1.00 98.31 102 GLU A O 1
ATOM 824 N N . GLN A 1 103 ? 10.768 7.698 -11.112 1.00 98.25 103 GLN A N 1
ATOM 825 C CA . GLN A 1 103 ? 11.131 7.682 -9.700 1.00 98.25 103 GLN A CA 1
ATOM 826 C C . GLN A 1 103 ? 11.131 9.100 -9.122 1.00 98.25 103 GLN A C 1
ATOM 828 O O . GLN A 1 103 ? 10.463 9.334 -8.120 1.00 98.25 103 GLN A O 1
ATOM 833 N N . GLU A 1 104 ? 11.745 10.069 -9.809 1.00 98.31 104 GLU A N 1
ATOM 834 C CA . GLU A 1 104 ? 11.728 11.474 -9.381 1.00 98.31 104 GLU A CA 1
ATOM 835 C C . GLU A 1 104 ? 10.296 12.029 -9.250 1.00 98.31 104 GLU A C 1
ATOM 837 O O . GLU A 1 104 ? 9.998 12.803 -8.337 1.00 98.31 104 GLU A O 1
ATOM 842 N N . GLN A 1 105 ? 9.377 11.648 -10.147 1.00 98.62 105 GLN A N 1
ATOM 843 C CA . GLN A 1 105 ? 7.973 12.061 -10.041 1.00 98.62 105 GLN A CA 1
ATOM 844 C C . GLN A 1 105 ? 7.249 11.377 -8.879 1.00 98.62 105 GLN A C 1
ATOM 846 O O . GLN A 1 105 ? 6.413 12.008 -8.230 1.00 98.62 105 GLN A O 1
ATOM 851 N N . PHE A 1 106 ? 7.546 10.105 -8.616 1.00 98.62 106 PHE A N 1
ATOM 852 C CA . PHE A 1 106 ? 6.907 9.349 -7.544 1.00 98.62 106 PHE A CA 1
ATOM 853 C C . PHE A 1 106 ? 7.405 9.829 -6.171 1.00 98.62 106 PHE A C 1
ATOM 855 O O . PHE A 1 106 ? 6.604 10.000 -5.250 1.00 98.62 106 PHE A O 1
ATOM 862 N N . ASP A 1 107 ? 8.698 10.141 -6.046 1.00 98.25 107 ASP A N 1
ATOM 863 C CA . ASP A 1 107 ? 9.312 10.702 -4.836 1.00 98.25 107 ASP A CA 1
ATOM 864 C C . ASP A 1 107 ? 8.658 12.032 -4.424 1.00 98.25 107 ASP A C 1
ATOM 866 O O . ASP A 1 107 ? 8.400 12.268 -3.245 1.00 98.25 107 ASP A O 1
ATOM 870 N N . LYS A 1 108 ? 8.304 12.893 -5.390 1.00 98.31 108 LYS A N 1
ATOM 871 C CA . LYS A 1 108 ? 7.671 14.202 -5.118 1.00 98.31 108 LYS A CA 1
ATOM 872 C C . LYS A 1 108 ? 6.321 14.103 -4.409 1.00 98.31 108 LYS A C 1
ATOM 874 O O . LYS A 1 108 ? 5.937 15.041 -3.710 1.00 98.31 108 LYS A O 1
ATOM 879 N N . VAL A 1 109 ? 5.583 13.015 -4.621 1.00 98.31 109 VAL A N 1
ATOM 880 C CA . VAL A 1 109 ? 4.231 12.828 -4.068 1.00 98.31 109 VAL A CA 1
ATOM 881 C C . VAL A 1 109 ? 4.194 11.832 -2.911 1.00 98.31 109 VAL A C 1
ATOM 883 O O . VAL A 1 109 ? 3.210 11.784 -2.173 1.00 98.31 109 VAL A O 1
ATOM 886 N N . SER A 1 110 ? 5.261 11.056 -2.727 1.00 98.38 110 SER A N 1
ATOM 887 C CA . SER A 1 110 ? 5.337 9.995 -1.728 1.00 98.38 110 SER A CA 1
ATOM 888 C C . SER A 1 110 ? 5.977 10.513 -0.453 1.00 98.38 110 SER A C 1
ATOM 890 O O . SER A 1 110 ? 7.185 10.706 -0.363 1.00 98.38 110 SER A O 1
ATOM 892 N N . LYS A 1 111 ? 5.161 10.721 0.579 1.00 97.81 111 LYS A N 1
ATOM 893 C CA . LYS A 1 111 ? 5.667 11.117 1.892 1.00 97.81 111 LYS A CA 1
ATOM 894 C C . LYS A 1 111 ? 5.916 9.884 2.752 1.00 97.81 111 LYS A C 1
ATOM 896 O O . LYS A 1 111 ? 4.965 9.216 3.153 1.00 97.81 111 LYS A O 1
ATOM 901 N N . PHE A 1 112 ? 7.181 9.632 3.079 1.00 97.69 112 PHE A N 1
ATOM 902 C CA . PHE A 1 112 ? 7.553 8.605 4.046 1.00 97.69 112 PHE A CA 1
ATOM 903 C C . PHE A 1 112 ? 6.994 8.933 5.432 1.00 97.69 112 PHE A C 1
ATOM 905 O O . PHE A 1 112 ? 7.250 10.007 5.983 1.00 97.69 112 PHE A O 1
ATOM 912 N N . ASN A 1 113 ? 6.273 7.979 6.014 1.00 97.94 113 ASN A N 1
ATOM 913 C CA . ASN A 1 113 ? 5.913 8.006 7.420 1.00 97.94 113 ASN A CA 1
ATOM 914 C C . ASN A 1 113 ? 6.308 6.668 8.055 1.00 97.94 113 ASN A C 1
ATOM 916 O O . ASN A 1 113 ? 5.814 5.628 7.623 1.00 97.94 113 ASN A O 1
ATOM 920 N N . PRO A 1 114 ? 7.158 6.648 9.096 1.00 97.00 114 PRO A N 1
ATOM 921 C CA . PRO A 1 114 ? 7.647 5.390 9.649 1.00 97.00 114 PRO A CA 1
ATOM 922 C C . PRO A 1 114 ? 6.526 4.453 10.103 1.00 97.00 114 PRO A C 1
ATOM 924 O O . PRO A 1 114 ? 6.578 3.262 9.809 1.00 97.00 114 PRO A O 1
ATOM 927 N N . ARG A 1 115 ? 5.524 4.991 10.817 1.00 97.75 115 ARG A N 1
ATOM 928 C CA . ARG A 1 115 ? 4.498 4.199 11.518 1.00 97.75 115 ARG A CA 1
ATOM 929 C C . ARG A 1 115 ? 3.120 4.843 11.616 1.00 97.75 115 ARG A C 1
ATOM 931 O O . ARG A 1 115 ? 2.194 4.166 12.039 1.00 97.75 115 ARG A O 1
ATOM 938 N N . GLU A 1 116 ? 2.950 6.109 11.251 1.00 98.44 116 GLU A N 1
ATOM 939 C CA . GLU A 1 116 ? 1.665 6.794 11.406 1.00 98.44 116 GLU A CA 1
ATOM 940 C C . GLU A 1 116 ? 1.419 7.785 10.272 1.00 98.44 116 GLU A C 1
ATOM 942 O O . GLU A 1 116 ? 2.305 8.561 9.933 1.00 98.44 116 GLU A O 1
ATOM 947 N N . VAL A 1 117 ? 0.207 7.800 9.720 1.00 98.25 117 VAL A N 1
ATOM 948 C CA . VAL A 1 117 ? -0.230 8.822 8.764 1.00 98.25 117 VAL A CA 1
ATOM 949 C C . VAL A 1 117 ? -1.673 9.233 9.050 1.00 98.25 117 VAL A C 1
ATOM 951 O O . VAL A 1 117 ? -2.478 8.434 9.525 1.00 98.25 117 VAL A O 1
ATOM 954 N N . THR A 1 118 ? -2.005 10.493 8.780 1.00 98.25 118 THR A N 1
ATOM 955 C CA . THR A 1 118 ? -3.368 11.028 8.903 1.00 98.25 118 THR A CA 1
ATOM 956 C C . THR A 1 118 ? -3.803 11.604 7.564 1.00 98.25 118 THR A C 1
ATOM 958 O O . THR A 1 118 ? -3.060 12.353 6.932 1.00 98.25 118 THR A O 1
ATOM 961 N N . THR A 1 119 ? -5.000 11.229 7.132 1.00 98.00 119 THR A N 1
ATOM 962 C CA . THR A 1 119 ? -5.646 11.716 5.902 1.00 98.00 119 THR A CA 1
ATOM 963 C C . THR A 1 119 ? -6.297 13.087 6.122 1.00 98.00 119 THR A C 1
ATOM 965 O O . THR A 1 119 ? -6.529 13.508 7.258 1.00 98.00 119 THR A O 1
ATOM 968 N N . LYS A 1 120 ? -6.679 13.779 5.044 1.00 97.38 120 LYS A N 1
ATOM 969 C CA . LYS A 1 120 ? -7.410 15.060 5.099 1.00 97.38 120 LYS A CA 1
ATOM 970 C C . LYS A 1 120 ? -8.762 14.957 5.797 1.00 97.38 120 LYS A C 1
ATOM 972 O O . LYS A 1 120 ? -9.231 15.946 6.350 1.00 97.38 120 LYS A O 1
ATOM 977 N N . ASN A 1 121 ? -9.396 13.783 5.766 1.00 96.31 121 ASN A N 1
ATOM 978 C CA . ASN A 1 121 ? -10.668 13.547 6.453 1.00 96.31 121 ASN A CA 1
ATOM 979 C C . ASN A 1 121 ? -10.495 13.178 7.941 1.00 96.31 121 ASN A C 1
ATOM 981 O O . ASN A 1 121 ? -11.466 12.783 8.584 1.00 96.31 121 ASN A O 1
ATOM 985 N N . GLU A 1 122 ? -9.277 13.320 8.477 1.00 97.50 122 GLU A N 1
ATOM 986 C CA . GLU A 1 122 ? -8.904 13.013 9.862 1.00 97.50 122 GLU A CA 1
ATOM 987 C C . GLU A 1 122 ? -8.997 11.518 10.214 1.00 97.50 122 GLU A C 1
ATOM 989 O O . GLU A 1 122 ? -9.060 11.154 11.388 1.00 97.50 122 GLU A O 1
ATOM 994 N N . THR A 1 123 ? -8.957 10.628 9.215 1.00 98.12 123 THR A N 1
ATOM 995 C CA . THR A 1 123 ? -8.690 9.205 9.459 1.00 98.12 123 THR A CA 1
ATOM 996 C C . THR A 1 123 ? -7.205 9.016 9.728 1.00 98.12 123 THR A C 1
ATOM 998 O O . THR A 1 123 ? -6.372 9.331 8.874 1.00 98.12 123 THR A O 1
ATOM 1001 N N . LYS A 1 124 ? -6.893 8.489 10.910 1.00 98.38 124 LYS A N 1
ATOM 1002 C CA . LYS A 1 124 ? -5.550 8.144 11.369 1.00 98.38 124 LYS A CA 1
ATOM 1003 C C . LYS A 1 124 ? -5.273 6.662 11.127 1.00 98.38 124 LYS A C 1
ATOM 1005 O O . LYS A 1 124 ? -6.103 5.823 11.480 1.00 98.38 124 LYS A O 1
ATOM 1010 N N . ILE A 1 125 ? -4.108 6.352 10.569 1.00 98.56 125 ILE A N 1
ATOM 1011 C CA . ILE A 1 125 ? -3.621 4.996 10.319 1.00 98.56 125 ILE A CA 1
ATOM 1012 C C . ILE A 1 125 ? -2.294 4.819 11.046 1.00 98.56 125 ILE A C 1
ATOM 1014 O O . ILE A 1 125 ? -1.387 5.631 10.881 1.00 98.56 125 ILE A O 1
ATOM 1018 N N . GLU A 1 126 ? -2.180 3.752 11.829 1.00 98.44 126 GLU A N 1
ATOM 1019 C CA . GLU A 1 126 ? -1.002 3.448 12.637 1.00 98.44 126 GLU A CA 1
ATOM 1020 C C . GLU A 1 126 ? -0.552 2.000 12.442 1.00 98.44 126 GLU A C 1
ATOM 1022 O O . GLU A 1 126 ? -1.363 1.077 12.458 1.00 98.44 126 GLU A O 1
ATOM 1027 N N . LEU A 1 127 ? 0.758 1.807 12.351 1.00 97.88 127 LEU A N 1
ATOM 1028 C CA . LEU A 1 127 ? 1.453 0.535 12.500 1.00 97.88 127 LEU A CA 1
ATOM 1029 C C . LEU A 1 127 ? 2.082 0.509 13.896 1.00 97.88 127 LEU A C 1
ATOM 1031 O O . LEU A 1 127 ? 3.254 0.835 14.081 1.00 97.88 127 LEU A O 1
ATOM 1035 N N . ARG A 1 128 ? 1.279 0.172 14.906 1.00 97.69 128 ARG A N 1
ATOM 1036 C CA . ARG A 1 128 ? 1.678 0.239 16.318 1.00 97.69 128 ARG A CA 1
ATOM 1037 C C . ARG A 1 128 ? 2.378 -1.045 16.744 1.00 97.69 128 ARG A C 1
ATOM 1039 O O . ARG A 1 128 ? 1.801 -2.121 16.632 1.00 97.69 128 ARG A O 1
ATOM 1046 N N . GLU A 1 129 ? 3.587 -0.938 17.279 1.00 95.81 129 GLU A N 1
ATOM 1047 C CA . GLU A 1 129 ? 4.290 -2.073 17.887 1.00 95.81 129 GLU A CA 1
ATOM 1048 C C . GLU A 1 129 ? 3.547 -2.568 19.134 1.00 95.81 129 GLU A C 1
ATOM 1050 O O . GLU A 1 129 ? 3.092 -1.770 19.956 1.00 95.81 129 GLU A O 1
ATOM 1055 N N . THR A 1 130 ? 3.409 -3.886 19.275 1.00 90.00 130 THR A N 1
ATOM 1056 C CA . THR A 1 130 ? 2.661 -4.512 20.379 1.00 90.00 130 THR A CA 1
ATOM 1057 C C . THR A 1 130 ? 3.497 -5.469 21.233 1.00 90.00 130 THR A C 1
ATOM 1059 O O . THR A 1 130 ? 2.938 -6.139 22.095 1.00 90.00 130 THR A O 1
ATOM 1062 N N . GLY A 1 131 ? 4.818 -5.525 21.021 1.00 85.44 131 GLY A N 1
ATOM 1063 C CA . GLY A 1 131 ? 5.722 -6.506 21.642 1.00 85.44 131 GLY A CA 1
ATOM 1064 C C . GLY A 1 131 ? 5.977 -7.720 20.742 1.00 85.44 131 GLY A C 1
ATOM 1065 O O . GLY A 1 131 ? 5.313 -7.876 19.720 1.00 85.44 131 GLY A O 1
ATOM 1066 N N . ASP A 1 132 ? 6.972 -8.546 21.081 1.00 85.19 132 ASP A N 1
ATOM 1067 C CA . ASP A 1 132 ? 7.357 -9.765 20.340 1.00 85.19 132 ASP A CA 1
ATOM 1068 C C . ASP A 1 132 ? 7.516 -9.552 18.824 1.00 85.19 132 ASP A C 1
ATOM 1070 O O . ASP A 1 132 ? 7.010 -10.326 18.009 1.00 85.19 132 ASP A O 1
ATOM 1074 N N . MET A 1 133 ? 8.155 -8.437 18.445 1.00 86.19 133 MET A N 1
ATOM 1075 C CA . MET A 1 133 ? 8.332 -8.004 17.049 1.00 86.19 133 MET A CA 1
ATOM 1076 C C . MET A 1 133 ? 7.020 -7.898 16.252 1.00 86.19 133 MET A C 1
ATOM 1078 O O . MET A 1 133 ? 7.040 -7.903 15.028 1.00 86.19 133 MET A O 1
ATOM 1082 N N . SER A 1 134 ? 5.873 -7.809 16.926 1.00 92.75 134 SER A N 1
ATOM 1083 C CA . SER A 1 134 ? 4.563 -7.728 16.293 1.00 92.75 134 SER A CA 1
ATOM 1084 C C . SER A 1 134 ? 4.096 -6.285 16.158 1.00 92.75 134 SER A C 1
ATOM 1086 O O . SER A 1 134 ? 4.349 -5.429 17.010 1.00 92.75 134 SER A O 1
ATOM 1088 N N . VAL A 1 135 ? 3.362 -6.035 15.083 1.00 95.62 135 VAL A N 1
ATOM 1089 C CA . VAL A 1 135 ? 2.801 -4.738 14.726 1.00 95.62 135 VAL A CA 1
ATOM 1090 C C . VAL A 1 135 ? 1.316 -4.903 14.470 1.00 95.62 135 VAL A C 1
ATOM 1092 O O . VAL A 1 135 ? 0.895 -5.822 13.773 1.00 95.62 135 VAL A O 1
ATOM 1095 N N . SER A 1 136 ? 0.513 -4.012 15.036 1.00 95.69 136 SER A N 1
ATOM 1096 C CA . SER A 1 136 ? -0.914 -3.924 14.759 1.00 95.69 136 SER A CA 1
ATOM 1097 C C . SER A 1 136 ? -1.207 -2.783 13.800 1.00 95.69 136 SER A C 1
ATOM 1099 O O . SER A 1 136 ? -0.768 -1.657 14.035 1.00 95.69 136 SER A O 1
ATOM 1101 N N . LEU A 1 137 ? -1.999 -3.061 12.765 1.00 95.88 137 LEU A N 1
ATOM 1102 C CA . LEU A 1 137 ? -2.595 -2.020 11.938 1.00 95.88 137 LEU A CA 1
ATOM 1103 C C . LEU A 1 137 ? -3.848 -1.493 12.625 1.00 95.88 137 LEU A C 1
ATOM 1105 O O . LEU A 1 137 ? -4.798 -2.238 12.873 1.00 95.88 137 LEU A O 1
ATOM 1109 N N . ILE A 1 138 ? -3.844 -0.204 12.935 1.00 97.56 138 ILE A N 1
ATOM 1110 C CA . ILE A 1 138 ? -4.913 0.469 13.663 1.00 97.56 138 ILE A CA 1
ATOM 1111 C C . ILE A 1 138 ? -5.434 1.613 12.810 1.00 97.56 138 ILE A C 1
ATOM 1113 O O . ILE A 1 138 ? -4.660 2.424 12.307 1.00 97.56 138 ILE A O 1
ATOM 1117 N N . VAL A 1 139 ? -6.755 1.692 12.679 1.00 97.69 139 VAL A N 1
ATOM 1118 C CA . VAL A 1 139 ? -7.440 2.778 11.978 1.00 97.69 139 VAL A CA 1
ATOM 1119 C C . VAL A 1 139 ? -8.381 3.481 12.945 1.00 97.69 139 VAL A C 1
ATOM 1121 O O . VAL A 1 139 ? -9.168 2.839 13.642 1.00 97.69 139 VAL A O 1
ATOM 1124 N N . THR A 1 140 ? -8.309 4.808 12.984 1.00 98.31 140 THR A N 1
ATOM 1125 C CA . THR A 1 140 ? -9.200 5.659 13.780 1.00 98.31 140 THR A CA 1
ATOM 1126 C C . THR A 1 140 ? -9.823 6.702 12.865 1.00 98.31 140 THR A C 1
ATOM 1128 O O . THR A 1 140 ? -9.144 7.634 12.441 1.00 98.31 140 THR A O 1
ATOM 1131 N N . LYS A 1 141 ? -11.107 6.537 12.538 1.00 97.06 141 LYS A N 1
ATOM 1132 C CA . LYS A 1 141 ? -11.873 7.521 11.760 1.00 97.06 141 LYS A CA 1
ATOM 1133 C C . LYS A 1 141 ? -12.313 8.681 12.652 1.00 97.06 141 LYS A C 1
ATOM 1135 O O . LYS A 1 141 ? -12.449 8.523 13.868 1.00 97.06 141 LYS A O 1
ATOM 1140 N N . LYS A 1 142 ? -12.567 9.846 12.054 1.00 96.56 142 LYS A N 1
ATOM 1141 C CA . LYS A 1 142 ? -13.028 11.038 12.776 1.00 96.56 142 LYS A CA 1
ATOM 1142 C C . LYS A 1 142 ? -14.277 10.734 13.611 1.00 96.56 142 LYS A C 1
ATOM 1144 O O . LYS A 1 142 ? -15.322 10.385 13.074 1.00 96.56 142 LYS A O 1
ATOM 1149 N N . GLY A 1 143 ? -14.173 10.922 14.926 1.00 95.81 143 GLY A N 1
ATOM 1150 C CA . GLY A 1 143 ? -15.281 10.705 15.863 1.00 95.81 143 GLY A CA 1
ATOM 1151 C C . GLY A 1 143 ? -15.577 9.235 16.185 1.00 95.81 143 GLY A C 1
ATOM 1152 O O . GLY A 1 143 ? -16.497 8.964 16.954 1.00 95.81 143 GLY A O 1
ATOM 1153 N N . GLU A 1 144 ? -14.800 8.292 15.649 1.00 97.06 144 GLU A N 1
ATOM 1154 C CA . GLU A 1 144 ? -14.923 6.866 15.941 1.00 97.06 144 GLU A CA 1
ATOM 1155 C C . GLU A 1 144 ? -13.846 6.400 16.932 1.00 97.06 144 GLU A C 1
ATOM 1157 O O . GLU A 1 144 ? -12.816 7.045 17.140 1.00 97.06 144 GLU A O 1
ATOM 1162 N N . LYS A 1 145 ? -14.080 5.248 17.569 1.00 96.69 145 LYS A N 1
ATOM 1163 C CA . LYS A 1 145 ? -13.050 4.584 18.377 1.00 96.69 145 LYS A CA 1
ATOM 1164 C C . LYS A 1 145 ? -12.016 3.934 17.460 1.00 96.69 145 LYS A C 1
ATOM 1166 O O . LYS A 1 145 ? -12.354 3.469 16.375 1.00 96.69 145 LYS A O 1
ATOM 1171 N N . GLN A 1 146 ? -10.779 3.831 17.944 1.00 97.12 146 GLN A N 1
ATOM 1172 C CA . GLN A 1 146 ? -9.737 3.069 17.259 1.00 97.12 146 GLN A CA 1
ATOM 1173 C C . GLN A 1 146 ? -10.196 1.625 16.997 1.00 97.12 146 GLN A C 1
ATOM 1175 O O . GLN A 1 146 ? -10.761 0.970 17.880 1.00 97.12 146 GLN A O 1
ATOM 1180 N N . LYS A 1 147 ? -9.917 1.125 15.794 1.00 96.12 147 LYS A N 1
ATOM 1181 C CA . LYS A 1 147 ? -10.161 -0.256 15.381 1.00 96.12 147 LYS A CA 1
ATOM 1182 C C . LYS A 1 147 ? -8.831 -0.902 15.017 1.00 96.12 147 LYS A C 1
ATOM 1184 O O . LYS A 1 147 ? -8.133 -0.422 14.128 1.00 96.12 147 LYS A O 1
ATOM 1189 N N . ILE A 1 148 ? -8.498 -2.000 15.689 1.00 94.62 148 ILE A N 1
ATOM 1190 C CA . ILE A 1 148 ? -7.394 -2.868 15.274 1.00 94.62 148 ILE A CA 1
ATOM 1191 C C . ILE A 1 148 ? -7.910 -3.702 14.106 1.00 94.62 148 ILE A C 1
ATOM 1193 O O . ILE A 1 148 ? -8.898 -4.424 14.256 1.00 94.62 148 ILE A O 1
ATOM 1197 N N . LEU A 1 149 ? -7.278 -3.567 12.945 1.00 91.94 149 LEU A N 1
ATOM 1198 C CA . LEU A 1 149 ? -7.610 -4.371 11.781 1.00 91.94 149 LEU A CA 1
ATOM 1199 C C . LEU A 1 149 ? -6.939 -5.730 11.892 1.00 91.94 149 LEU A C 1
ATOM 1201 O O . LEU A 1 149 ? -7.651 -6.721 11.906 1.00 91.94 149 LEU A O 1
ATOM 1205 N N . TRP A 1 150 ? -5.622 -5.795 12.069 1.00 92.56 150 TRP A N 1
ATOM 1206 C CA . TRP A 1 150 ? -4.884 -7.049 12.253 1.00 92.56 150 TRP A CA 1
ATOM 1207 C C . TRP A 1 150 ? -3.614 -6.834 13.078 1.00 92.56 150 TRP A C 1
ATOM 1209 O O . TRP A 1 150 ? -3.209 -5.696 13.317 1.00 92.56 150 TRP A O 1
ATOM 1219 N N . THR A 1 151 ? -2.977 -7.940 13.474 1.00 93.00 151 THR A N 1
ATOM 1220 C CA . THR A 1 151 ? -1.666 -7.972 14.137 1.00 93.00 151 THR A CA 1
ATOM 1221 C C . THR A 1 151 ? -0.743 -8.954 13.409 1.00 93.00 151 THR A C 1
ATOM 1223 O O . THR A 1 151 ? -1.148 -10.074 13.097 1.00 93.00 151 THR A O 1
ATOM 1226 N N . SER A 1 152 ? 0.482 -8.520 13.115 1.00 88.44 152 SER A N 1
ATOM 1227 C CA . SER A 1 152 ? 1.415 -9.153 12.174 1.00 88.44 152 SER A CA 1
ATOM 1228 C C . SER A 1 152 ? 1.962 -10.516 12.627 1.00 88.44 152 SER A C 1
ATOM 1230 O O . SER A 1 152 ? 2.333 -11.334 11.793 1.00 88.44 152 SER A O 1
ATOM 1232 N N . GLY A 1 153 ? 1.943 -10.823 13.928 1.00 84.81 153 GLY A N 1
ATOM 1233 C CA . GLY A 1 153 ? 2.311 -12.135 14.470 1.00 84.81 153 GLY A CA 1
ATOM 1234 C C . GLY A 1 153 ? 3.779 -12.509 14.237 1.00 84.81 153 GLY A C 1
ATOM 1235 O O . GLY A 1 153 ? 4.051 -13.518 13.579 1.00 84.81 153 GLY A O 1
ATOM 1236 N N . GLY A 1 154 ? 4.699 -11.708 14.785 1.00 87.50 154 GLY A N 1
ATOM 1237 C CA . GLY A 1 154 ? 6.148 -11.950 14.753 1.00 87.50 154 GLY A CA 1
ATOM 1238 C C . GLY A 1 154 ? 6.883 -11.376 13.540 1.00 87.50 154 GLY A C 1
ATOM 1239 O O . GLY A 1 154 ? 7.949 -11.871 13.192 1.00 87.50 154 GLY A O 1
ATOM 1240 N N . GLU A 1 155 ? 6.321 -10.363 12.880 1.00 90.94 155 GLU A N 1
ATOM 1241 C CA . GLU A 1 155 ? 7.001 -9.617 11.816 1.00 90.94 155 GLU A CA 1
ATOM 1242 C C . GLU A 1 155 ? 6.828 -8.112 12.008 1.00 90.94 155 GLU A C 1
ATOM 1244 O O . GLU A 1 155 ? 5.774 -7.632 12.438 1.00 90.94 155 GLU A O 1
ATOM 1249 N N . ASN A 1 156 ? 7.845 -7.350 11.637 1.00 94.19 156 ASN A N 1
ATOM 1250 C CA . ASN A 1 156 ? 7.745 -5.908 11.651 1.00 94.19 156 ASN A CA 1
ATOM 1251 C C . ASN A 1 156 ? 7.031 -5.419 10.380 1.00 94.19 156 ASN A C 1
ATOM 1253 O O . ASN A 1 156 ? 7.328 -5.869 9.273 1.00 94.19 156 ASN A O 1
ATOM 1257 N N . CYS A 1 157 ? 6.099 -4.480 10.542 1.00 95.94 157 CYS A N 1
ATOM 1258 C CA . CYS A 1 157 ? 5.491 -3.745 9.438 1.00 95.94 157 CYS A CA 1
ATOM 1259 C C . CYS A 1 157 ? 5.687 -2.240 9.653 1.00 95.94 157 CYS A C 1
ATOM 1261 O O . CYS A 1 157 ? 5.488 -1.735 10.763 1.00 95.94 157 CYS A O 1
ATOM 1263 N N . HIS A 1 158 ? 6.073 -1.515 8.605 1.00 97.25 158 HIS A N 1
ATOM 1264 C CA . HIS A 1 158 ? 6.477 -0.108 8.682 1.00 97.25 158 HIS A CA 1
ATOM 1265 C C . HIS A 1 158 ? 6.372 0.605 7.317 1.00 97.25 158 HIS A C 1
ATOM 1267 O O . HIS A 1 158 ? 5.864 0.049 6.345 1.00 97.25 158 HIS A O 1
ATOM 1273 N N . SER A 1 159 ? 6.868 1.846 7.243 1.00 98.00 159 SER A N 1
ATOM 1274 C CA . SER A 1 159 ? 6.958 2.647 6.011 1.00 98.00 159 SER A CA 1
ATOM 1275 C C . SER A 1 159 ? 5.598 2.937 5.370 1.00 98.00 159 SER A C 1
ATOM 1277 O O . SER A 1 159 ? 5.376 2.622 4.204 1.00 98.00 159 SER A O 1
ATOM 1279 N N . LEU A 1 160 ? 4.689 3.556 6.130 1.00 98.38 160 LEU A N 1
ATOM 1280 C CA . LEU A 1 160 ? 3.394 4.007 5.620 1.00 98.38 160 LEU A CA 1
ATOM 1281 C C . LEU A 1 160 ? 3.554 5.138 4.604 1.00 98.38 160 LEU A C 1
ATOM 1283 O O . LEU A 1 160 ? 4.191 6.163 4.873 1.00 98.38 160 LEU A O 1
ATOM 1287 N N . VAL A 1 161 ? 2.873 4.983 3.473 1.00 98.69 161 VAL A N 1
ATOM 1288 C CA . VAL A 1 161 ? 2.805 5.991 2.415 1.00 98.69 161 VAL A CA 1
ATOM 1289 C C . VAL A 1 161 ? 1.377 6.060 1.893 1.00 98.69 161 VAL A C 1
ATOM 1291 O O . VAL A 1 161 ? 0.846 5.098 1.333 1.00 98.69 161 VAL A O 1
ATOM 1294 N N . LEU A 1 162 ? 0.736 7.204 2.116 1.00 98.62 162 LEU A N 1
ATOM 1295 C CA . LEU A 1 162 ? -0.626 7.475 1.664 1.00 98.62 162 LEU A CA 1
ATOM 1296 C C . LEU A 1 162 ? -0.638 7.699 0.146 1.00 98.62 162 LEU A C 1
ATOM 1298 O O . LEU A 1 162 ? 0.257 8.371 -0.369 1.00 98.62 162 LEU A O 1
ATOM 1302 N N . SER A 1 163 ? -1.635 7.162 -0.561 1.00 98.62 163 SER A N 1
ATOM 1303 C CA . SER A 1 163 ? -1.809 7.464 -1.984 1.00 98.62 163 SER A CA 1
ATOM 1304 C C . SER A 1 163 ? -2.145 8.950 -2.185 1.00 98.62 163 SER A C 1
ATOM 1306 O O . SER A 1 163 ? -2.804 9.546 -1.329 1.00 98.62 163 SER A O 1
ATOM 1308 N N . PRO A 1 164 ? -1.747 9.574 -3.310 1.00 98.38 164 PRO A N 1
ATOM 1309 C CA . PRO A 1 164 ? -2.092 10.967 -3.606 1.00 98.38 164 PRO A CA 1
ATOM 1310 C C . PRO A 1 164 ? -3.594 11.282 -3.550 1.00 98.38 164 PRO A C 1
ATOM 1312 O O . PRO A 1 164 ? -3.985 12.390 -3.176 1.00 98.38 164 PRO A O 1
ATOM 1315 N N . ASP A 1 165 ? -4.439 10.309 -3.902 1.00 97.69 165 ASP A N 1
ATOM 1316 C CA . ASP A 1 165 ? -5.900 10.420 -3.835 1.00 97.69 165 ASP A CA 1
ATOM 1317 C C . ASP A 1 165 ? -6.505 10.034 -2.470 1.00 97.69 165 ASP A C 1
ATOM 1319 O O . ASP A 1 165 ? -7.723 10.105 -2.301 1.00 97.69 165 ASP A O 1
ATOM 1323 N N . GLU A 1 166 ? -5.665 9.641 -1.507 1.00 97.94 166 GLU A N 1
ATOM 1324 C CA . GLU A 1 166 ? -5.994 9.220 -0.138 1.00 97.94 166 GLU A CA 1
ATOM 1325 C C . GLU A 1 166 ? -7.022 8.084 -0.034 1.00 97.94 166 GLU A C 1
ATOM 1327 O O . GLU A 1 166 ? -7.659 7.910 1.005 1.00 97.94 166 GLU A O 1
ATOM 1332 N N . LYS A 1 167 ? -7.186 7.287 -1.096 1.00 97.62 167 LYS A N 1
ATOM 1333 C CA . LYS A 1 167 ? -8.039 6.086 -1.078 1.00 97.62 167 LYS A CA 1
ATOM 1334 C C . LYS A 1 167 ? -7.317 4.852 -0.556 1.00 97.62 167 LYS A C 1
ATOM 1336 O O . LYS A 1 167 ? -7.968 3.868 -0.202 1.00 97.62 167 LYS A O 1
ATOM 1341 N N . TYR A 1 168 ? -5.989 4.894 -0.527 1.00 98.44 168 TYR A N 1
ATOM 1342 C CA . TYR A 1 168 ? -5.160 3.770 -0.136 1.00 98.44 168 TYR A CA 1
ATOM 1343 C C . TYR A 1 168 ? -3.998 4.209 0.738 1.00 98.44 168 TYR A C 1
ATOM 1345 O O . TYR A 1 168 ? -3.524 5.342 0.675 1.00 98.44 168 TYR A O 1
ATOM 1353 N N . VAL A 1 169 ? -3.472 3.258 1.495 1.00 98.50 169 VAL A N 1
ATOM 1354 C CA . VAL A 1 169 ? -2.179 3.380 2.155 1.00 98.50 169 VAL A CA 1
ATOM 1355 C C . VAL A 1 169 ? -1.342 2.148 1.846 1.00 98.50 169 VAL A C 1
ATOM 1357 O O . VAL A 1 169 ? -1.825 1.020 1.938 1.00 98.50 169 VAL A O 1
ATOM 1360 N N . ALA A 1 170 ? -0.095 2.375 1.448 1.00 98.75 170 ALA A N 1
ATOM 1361 C CA . ALA A 1 170 ? 0.895 1.334 1.227 1.00 98.75 170 ALA A CA 1
ATOM 1362 C C . ALA A 1 170 ? 1.823 1.228 2.438 1.00 98.75 170 ALA A C 1
ATOM 1364 O O . ALA A 1 170 ? 2.106 2.233 3.092 1.00 98.75 170 ALA A O 1
ATOM 1365 N N . TYR A 1 171 ? 2.293 0.022 2.730 1.00 98.44 171 TYR A N 1
ATOM 1366 C CA . TYR A 1 171 ? 3.300 -0.247 3.754 1.00 98.44 171 TYR A CA 1
ATOM 1367 C C . TYR A 1 171 ? 4.032 -1.551 3.458 1.00 98.44 171 TYR A C 1
ATOM 1369 O O . TYR A 1 171 ? 3.606 -2.355 2.626 1.00 98.44 171 TYR A O 1
ATOM 1377 N N . LEU A 1 172 ? 5.143 -1.753 4.154 1.00 98.00 172 LEU A N 1
ATOM 1378 C CA . LEU A 1 172 ? 5.943 -2.964 4.070 1.00 98.00 172 LEU A CA 1
ATOM 1379 C C . LEU A 1 172 ? 5.696 -3.830 5.297 1.00 98.00 172 LEU A C 1
ATOM 1381 O O . LEU A 1 172 ? 5.553 -3.310 6.402 1.00 98.00 172 LEU A O 1
ATOM 1385 N N . CYS A 1 173 ? 5.676 -5.141 5.095 1.00 96.25 173 CYS A N 1
ATOM 1386 C CA . CYS A 1 173 ? 5.799 -6.137 6.150 1.00 96.25 173 CYS A CA 1
ATOM 1387 C C . CYS A 1 173 ? 6.995 -7.026 5.820 1.00 96.25 173 CYS A C 1
ATOM 1389 O O . CYS A 1 173 ? 6.982 -7.693 4.789 1.00 96.25 173 CYS A O 1
ATOM 1391 N N . GLU A 1 174 ? 8.024 -7.019 6.666 1.00 94.25 174 GLU A N 1
ATOM 1392 C CA . GLU A 1 174 ? 9.369 -7.518 6.334 1.00 94.25 174 GLU A CA 1
ATOM 1393 C C . GLU A 1 174 ? 9.400 -8.984 5.866 1.00 94.25 174 GLU A C 1
ATOM 1395 O O . GLU A 1 174 ? 10.226 -9.339 5.030 1.00 94.25 174 GLU A O 1
ATOM 1400 N N . LEU A 1 175 ? 8.490 -9.842 6.349 1.00 93.12 175 LEU A N 1
ATOM 1401 C CA . LEU A 1 175 ? 8.448 -11.256 5.951 1.00 93.12 175 LEU A CA 1
ATOM 1402 C C . LEU A 1 175 ? 7.543 -11.539 4.746 1.00 93.12 175 LEU A C 1
ATOM 1404 O O . LEU A 1 175 ? 7.623 -12.631 4.172 1.00 93.12 175 LEU A O 1
ATOM 1408 N N . ASN A 1 176 ? 6.685 -10.589 4.368 1.00 92.50 176 ASN A N 1
ATOM 1409 C CA . ASN A 1 176 ? 5.674 -10.767 3.329 1.00 92.50 176 ASN A CA 1
ATOM 1410 C C . ASN A 1 176 ? 5.936 -9.884 2.111 1.00 92.50 176 ASN A C 1
ATOM 1412 O O . ASN A 1 176 ? 5.978 -10.413 1.010 1.00 92.50 176 ASN A O 1
ATOM 1416 N N . GLY A 1 177 ? 6.137 -8.580 2.278 1.00 96.56 177 GLY A N 1
ATOM 1417 C CA . GLY A 1 177 ? 6.445 -7.653 1.191 1.00 96.56 177 GLY A CA 1
ATOM 1418 C C . GLY A 1 177 ? 5.582 -6.396 1.206 1.00 96.56 177 GLY A C 1
ATOM 1419 O O . GLY A 1 177 ? 5.263 -5.856 2.267 1.00 96.56 177 GLY A O 1
ATOM 1420 N N . LEU A 1 178 ? 5.229 -5.912 0.013 1.00 98.38 178 LEU A N 1
ATOM 1421 C CA . LEU A 1 178 ? 4.478 -4.672 -0.179 1.00 98.38 178 LEU A CA 1
ATOM 1422 C C . LEU A 1 178 ? 2.97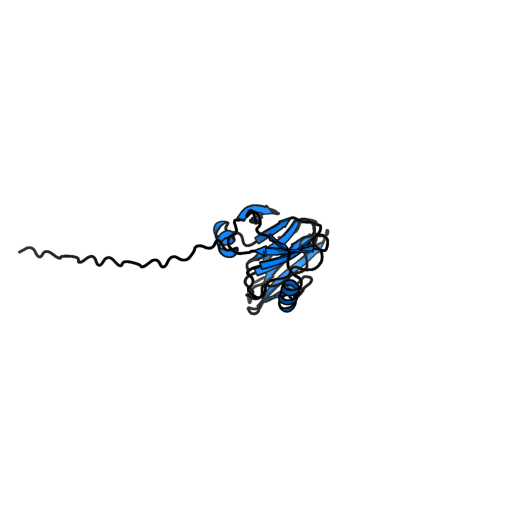3 -4.923 -0.094 1.00 98.38 178 LEU A C 1
ATOM 1424 O O . LEU A 1 178 ? 2.408 -5.674 -0.894 1.00 98.38 178 LEU A O 1
ATOM 1428 N N . VAL A 1 179 ? 2.318 -4.228 0.829 1.00 98.00 179 VAL A N 1
ATOM 1429 C CA . VAL A 1 179 ? 0.885 -4.347 1.089 1.00 98.00 179 VAL A CA 1
ATOM 1430 C C . VAL A 1 179 ? 0.196 -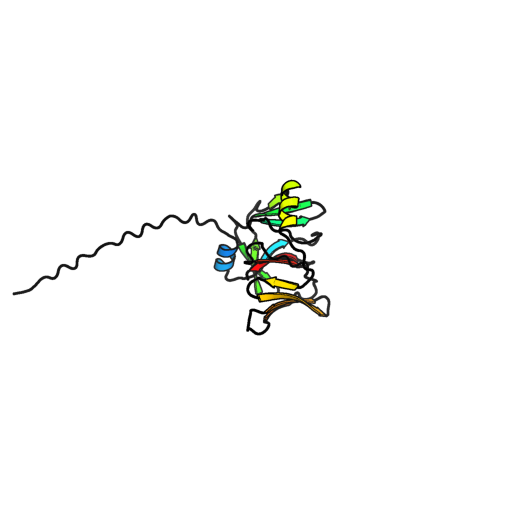3.009 0.843 1.00 98.00 179 VAL A C 1
ATOM 1432 O O . VAL A 1 179 ? 0.727 -1.954 1.186 1.00 98.00 179 VAL A O 1
ATOM 1435 N N . ILE A 1 180 ? -1.004 -3.057 0.264 1.00 98.50 180 ILE A N 1
ATOM 1436 C CA . ILE A 1 180 ? -1.915 -1.917 0.150 1.00 98.50 180 ILE A CA 1
ATOM 1437 C C . ILE A 1 180 ? -3.177 -2.201 0.959 1.00 98.50 180 ILE A C 1
ATOM 1439 O O . ILE A 1 180 ? -3.784 -3.263 0.819 1.00 98.50 180 ILE A O 1
ATOM 1443 N N . MET A 1 181 ? -3.604 -1.223 1.757 1.00 97.50 181 MET A N 1
ATOM 1444 C CA . MET A 1 181 ? -4.918 -1.204 2.392 1.00 97.50 181 MET A CA 1
ATOM 1445 C C . MET A 1 181 ? -5.785 -0.088 1.797 1.00 97.50 181 MET A C 1
ATOM 1447 O O . MET A 1 181 ? -5.315 1.032 1.596 1.00 97.50 181 MET A O 1
ATOM 1451 N N . LYS A 1 182 ? -7.059 -0.387 1.544 1.00 96.88 182 LYS A N 1
ATOM 1452 C CA . LYS A 1 182 ? -8.104 0.580 1.184 1.00 96.88 182 LYS A CA 1
ATOM 1453 C C . LYS A 1 182 ? -8.624 1.319 2.425 1.00 96.88 182 LYS A C 1
ATOM 1455 O O . LYS A 1 182 ? -8.781 0.707 3.478 1.00 96.88 182 LYS A O 1
ATOM 1460 N N . LEU A 1 183 ? -8.900 2.617 2.280 1.00 94.00 183 LEU A N 1
ATOM 1461 C CA . LEU A 1 183 ? -9.374 3.522 3.342 1.00 94.00 183 LEU A CA 1
ATOM 1462 C C . LEU A 1 183 ? -10.893 3.773 3.301 1.00 94.00 183 LEU A C 1
ATOM 1464 O O . LEU A 1 183 ? -11.465 3.800 2.186 1.00 94.00 183 LEU A O 1
#

pLDDT: mean 90.23, std 15.92, range [35.41, 98.81]

Sequence (183 aa):
MKRIYIILLTILTISVYGQDATRSLNSEMTRLKTETVLIVQSQAIDGYPLWSPNSDFIACNIEEKWYKFRLTDIDLAEAKWRGQAIGVITTKDAYTLLTDNEQEQFDKVSKFNPREVTTKNETKIELRETGDMSVSLIVTKKGEKQKILWTSGGENCHSLVLSPDEKYVAYLCELNGLVIMKL

Foldseek 3Di:
DDDDDDDDDPDPPPPPPDPPPWPFLVNQCVVQVHQKEQEDFDLQWDDAWFAFLVNQWIWTQGPNFIKIFGRTNWHWDWDDDQNDTYTYTDDPPRMDTQDPVRVVNRVVQWDWDWFWDADPQRWIWGQDDDDQQKTWTWIDGVPRDIDTPDIRVNWHKTTWTAHNVRQWIWIATNRTGIMIGGD

Secondary structure (DSSP, 8-state):
-PPP--------------------HHHHHHHHT-SEEEEEE-S-EEEEEEE-TTSSEEEEEETTEEEEEESSS--EEEEEETTEEEEEE--TT-EEEPPHHHHHHHHHH---BSSEEE-TT--EEEEEEEETTEEEEEEE-TTSPPEEEEE-SS--EEEEEE-TTSSEEEEEETTTEEEEEE-

Radius of gyration: 21.15 Å; chains: 1; bounding box: 89×31×45 Å